Protein AF-A0A936MKY4-F1 (afdb_monomer)

Radius of gyration: 13.97 Å; Cα contacts (8 Å, |Δi|>4): 145; chains: 1; bounding box: 45×35×31 Å

Nearest PDB structures (foldseek):
  7lvv-assembly1_C  TM=5.452E-01  e=1.637E-01  Deinococcus wulumuqiensis
  7lvv-assembly1_A  TM=4.893E-01  e=1.530E-01  Deinococcus wulumuqiensis
  7lo5-assembly1_A  TM=4.583E-01  e=1.170E-01  Deinococcus wulumuqiensis
  7lvv-assembly1_B  TM=3.949E-01  e=5.972E-02  Deinococcus wulumuqiensis
  7lo5-assembly1_C  TM=3.666E-01  e=1.022E-01  Deinococcus wulumuqiensis

Sequence (91 aa):
MTENTNMPSRLGLRWTTIASKLGLRLIAPASISLPSGIQIEADALLLDFGGQRGMLLVTNDELVWPHRTAIAEVGYGFSVLDDPELGDHPT

Structure (mmCIF, N/CA/C/O backbone):
data_AF-A0A936MKY4-F1
#
_entry.id   AF-A0A936MKY4-F1
#
loop_
_atom_site.group_PDB
_atom_site.id
_atom_site.type_symbol
_atom_site.label_atom_id
_atom_site.label_alt_id
_atom_site.label_comp_id
_atom_site.label_asym_id
_atom_site.label_entity_id
_atom_site.label_seq_id
_atom_site.pdbx_PDB_ins_code
_atom_site.Cartn_x
_atom_site.Cartn_y
_atom_site.Cartn_z
_atom_site.occupancy
_atom_site.B_iso_or_equiv
_atom_site.auth_seq_id
_atom_site.auth_comp_id
_atom_site.auth_asym_id
_atom_site.auth_atom_id
_atom_site.pdbx_PDB_model_num
ATOM 1 N N . MET A 1 1 ? -9.427 27.193 -9.436 1.00 35.22 1 MET A N 1
ATOM 2 C CA . MET A 1 1 ? -9.644 25.741 -9.294 1.00 35.22 1 MET A CA 1
ATOM 3 C C . MET A 1 1 ? -8.278 25.144 -9.031 1.00 35.22 1 MET A C 1
ATOM 5 O O . MET A 1 1 ? -7.463 25.121 -9.938 1.00 35.22 1 MET A O 1
ATOM 9 N N . THR A 1 2 ? -7.957 24.862 -7.772 1.00 39.56 2 THR A N 1
ATOM 10 C CA . THR A 1 2 ? -6.652 24.326 -7.371 1.00 39.56 2 THR A CA 1
ATOM 11 C C . THR A 1 2 ? -6.616 22.844 -7.706 1.00 39.56 2 THR A C 1
ATOM 13 O O . THR A 1 2 ? -7.208 22.019 -7.015 1.00 39.56 2 THR A O 1
ATOM 16 N N . GLU A 1 3 ? -5.965 22.525 -8.817 1.00 42.81 3 GLU A N 1
ATOM 17 C CA . GLU A 1 3 ? -5.531 21.174 -9.141 1.00 42.81 3 GLU A CA 1
ATOM 18 C C . GLU A 1 3 ? -4.436 20.812 -8.126 1.00 42.81 3 GLU A C 1
ATOM 20 O O . GLU A 1 3 ? -3.267 21.140 -8.304 1.00 42.81 3 GLU A O 1
ATOM 25 N N . ASN A 1 4 ? -4.817 20.224 -6.991 1.00 45.38 4 ASN A N 1
ATOM 26 C CA . ASN A 1 4 ? -3.856 19.573 -6.105 1.00 45.38 4 ASN A CA 1
ATOM 27 C C . ASN A 1 4 ? -3.449 18.276 -6.801 1.00 45.38 4 ASN A C 1
ATOM 29 O O . ASN A 1 4 ? -4.017 17.215 -6.544 1.00 45.38 4 ASN A O 1
ATOM 33 N N . THR A 1 5 ? -2.534 18.377 -7.762 1.00 53.12 5 THR A N 1
ATOM 34 C CA . THR A 1 5 ? -1.957 17.222 -8.437 1.00 53.12 5 THR A CA 1
ATOM 35 C C . THR A 1 5 ? -1.224 16.421 -7.367 1.00 53.12 5 THR A C 1
ATOM 37 O O . THR A 1 5 ? -0.153 16.816 -6.908 1.00 53.12 5 THR A O 1
ATOM 40 N N . ASN A 1 6 ? -1.847 15.337 -6.900 1.00 69.06 6 ASN A N 1
ATOM 41 C CA . ASN A 1 6 ? -1.258 14.414 -5.941 1.00 69.06 6 ASN A CA 1
ATOM 42 C C . ASN A 1 6 ? -0.109 13.708 -6.680 1.00 69.06 6 ASN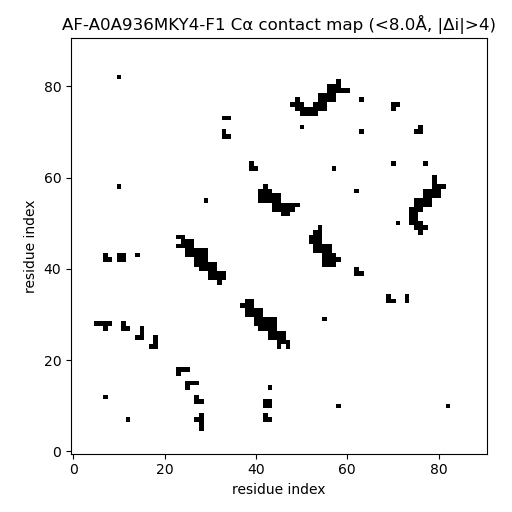 A C 1
ATOM 44 O O . ASN A 1 6 ? -0.321 12.716 -7.377 1.00 69.06 6 ASN A O 1
ATOM 48 N N . MET A 1 7 ? 1.079 14.321 -6.688 1.00 77.19 7 MET A N 1
ATOM 49 C CA . MET A 1 7 ? 2.243 13.758 -7.363 1.00 77.19 7 MET A CA 1
ATOM 50 C C . MET A 1 7 ? 2.678 12.498 -6.610 1.00 77.19 7 MET A C 1
ATOM 52 O O . MET A 1 7 ? 2.745 12.525 -5.380 1.00 77.19 7 MET A O 1
ATOM 56 N N . PRO A 1 8 ? 2.997 11.400 -7.317 1.00 81.06 8 PRO A N 1
ATOM 57 C CA . PRO A 1 8 ? 3.519 10.211 -6.667 1.00 81.06 8 PRO A CA 1
ATOM 58 C C . PRO A 1 8 ? 4.837 10.532 -5.960 1.00 81.06 8 PRO A C 1
ATOM 60 O O . PRO A 1 8 ? 5.654 11.308 -6.466 1.00 81.06 8 PRO A O 1
ATOM 63 N N . SER A 1 9 ? 5.074 9.899 -4.815 1.00 89.12 9 SER A N 1
ATOM 64 C CA . SER A 1 9 ? 6.364 9.983 -4.133 1.00 89.12 9 SER A CA 1
ATOM 65 C C . SER A 1 9 ? 7.491 9.367 -4.971 1.00 89.12 9 SER A C 1
ATOM 67 O O . SER A 1 9 ? 7.256 8.709 -5.990 1.00 89.12 9 SER A O 1
ATOM 69 N N . ARG A 1 10 ? 8.745 9.512 -4.518 1.00 90.12 10 ARG A N 1
ATOM 70 C CA . ARG A 1 10 ? 9.901 8.828 -5.132 1.00 90.12 10 ARG A CA 1
ATOM 71 C C . ARG A 1 10 ? 9.667 7.319 -5.255 1.00 90.12 10 ARG A C 1
ATOM 73 O O . ARG A 1 10 ? 9.943 6.748 -6.311 1.00 90.12 10 ARG A O 1
ATOM 80 N N . LEU A 1 11 ? 9.122 6.693 -4.208 1.00 90.62 11 LEU A N 1
ATOM 81 C CA . LEU A 1 11 ? 8.790 5.270 -4.206 1.00 90.62 11 LEU A CA 1
ATOM 82 C C . LEU A 1 11 ? 7.709 4.959 -5.254 1.00 90.62 11 LEU A C 1
ATOM 84 O O . LEU A 1 11 ? 7.893 4.050 -6.066 1.00 90.62 11 LEU A O 1
ATOM 88 N N . GLY A 1 12 ? 6.641 5.762 -5.308 1.00 92.81 12 GLY A N 1
ATOM 89 C CA . GLY A 1 12 ? 5.570 5.621 -6.299 1.00 92.81 12 GLY A CA 1
ATOM 90 C C . GLY A 1 12 ? 6.055 5.757 -7.748 1.00 92.81 12 GLY A C 1
ATOM 91 O O . GLY A 1 12 ? 5.711 4.938 -8.604 1.00 92.81 12 GLY A O 1
ATOM 92 N N . LEU A 1 13 ? 6.920 6.734 -8.035 1.00 93.25 13 LEU A N 1
ATOM 93 C CA . LEU A 1 13 ? 7.516 6.937 -9.364 1.00 93.25 13 LEU A CA 1
ATOM 94 C C . LEU A 1 13 ? 8.401 5.755 -9.795 1.00 93.25 13 LEU A C 1
ATOM 96 O O . LEU A 1 13 ? 8.324 5.293 -10.941 1.00 93.25 13 LEU A O 1
ATOM 100 N N . ARG A 1 14 ? 9.222 5.221 -8.882 1.00 92.38 14 ARG A N 1
ATOM 101 C CA . ARG A 1 14 ? 10.063 4.045 -9.162 1.00 92.38 14 ARG A CA 1
ATOM 102 C C . ARG A 1 14 ? 9.216 2.813 -9.440 1.00 92.38 14 ARG A C 1
ATOM 104 O O . ARG A 1 14 ? 9.436 2.139 -10.447 1.00 92.38 14 ARG A O 1
ATOM 111 N N . TRP A 1 15 ? 8.213 2.555 -8.607 1.00 93.94 15 TRP A N 1
ATOM 112 C CA . TRP A 1 15 ? 7.314 1.426 -8.814 1.00 93.94 15 TRP A CA 1
ATOM 113 C C . TRP A 1 15 ? 6.460 1.570 -10.071 1.00 93.94 15 TRP A C 1
ATOM 115 O O . TRP A 1 15 ? 6.223 0.567 -10.733 1.00 93.94 15 TRP A O 1
ATOM 125 N N . THR A 1 16 ? 6.106 2.788 -10.487 1.00 94.75 16 THR A N 1
ATOM 126 C CA . THR A 1 16 ? 5.466 3.037 -11.792 1.00 94.75 16 THR A CA 1
ATOM 127 C C . THR A 1 16 ? 6.369 2.594 -12.946 1.00 94.75 16 THR A C 1
ATOM 129 O O . THR A 1 16 ? 5.932 1.889 -13.858 1.00 94.75 16 THR A O 1
ATOM 132 N N . THR A 1 17 ? 7.660 2.933 -12.879 1.00 94.44 17 THR A N 1
ATOM 133 C CA . THR A 1 17 ? 8.653 2.511 -13.881 1.00 94.44 17 THR A CA 1
ATOM 134 C C . THR A 1 17 ? 8.829 0.990 -13.900 1.00 94.44 17 THR A C 1
ATOM 136 O O . THR A 1 17 ? 8.876 0.383 -14.970 1.00 94.44 17 THR A O 1
ATOM 139 N N . ILE A 1 18 ? 8.919 0.357 -12.727 1.00 93.94 18 ILE A N 1
ATOM 140 C CA . ILE A 1 18 ? 9.058 -1.101 -12.590 1.00 93.94 18 ILE A CA 1
ATOM 141 C C . ILE A 1 18 ? 7.804 -1.812 -13.110 1.00 93.94 18 ILE A C 1
ATOM 143 O O . ILE A 1 18 ? 7.915 -2.730 -13.921 1.00 93.94 18 ILE A O 1
ATOM 147 N N . ALA A 1 19 ? 6.618 -1.357 -12.704 1.00 95.12 19 ALA A N 1
ATOM 148 C CA . ALA A 1 19 ? 5.341 -1.925 -13.112 1.00 95.12 19 ALA A CA 1
ATOM 149 C C . ALA A 1 19 ? 5.168 -1.880 -14.632 1.00 95.12 19 ALA A C 1
ATOM 151 O O . ALA A 1 19 ? 4.833 -2.898 -15.232 1.00 95.12 19 ALA A O 1
ATOM 152 N N . SER A 1 20 ? 5.504 -0.754 -15.271 1.00 95.62 20 SER A N 1
ATOM 153 C CA . SER A 1 20 ? 5.463 -0.639 -16.732 1.00 95.62 20 SER A CA 1
ATOM 154 C C . SER A 1 20 ? 6.408 -1.616 -17.436 1.00 95.62 20 SER A C 1
ATOM 156 O O . SER A 1 20 ? 6.055 -2.129 -18.494 1.00 95.62 20 SER A O 1
ATOM 158 N N . LYS A 1 21 ? 7.599 -1.879 -16.881 1.00 96.94 21 LYS A N 1
ATOM 159 C CA . LYS A 1 21 ? 8.572 -2.816 -17.471 1.00 96.94 21 LYS A CA 1
ATOM 160 C C . LYS A 1 21 ? 8.162 -4.276 -17.304 1.00 96.94 21 LYS A C 1
ATOM 162 O O . LYS A 1 21 ? 8.473 -5.094 -18.162 1.00 96.94 21 LYS A O 1
ATOM 167 N N . LEU A 1 22 ? 7.503 -4.596 -16.195 1.00 96.56 22 LEU A N 1
ATOM 168 C CA . LEU A 1 22 ? 7.132 -5.961 -15.823 1.00 96.56 22 LEU A CA 1
ATOM 169 C C . LEU A 1 22 ? 5.672 -6.311 -16.160 1.00 96.56 22 LEU A C 1
ATOM 171 O O . LEU A 1 22 ? 5.254 -7.440 -15.928 1.00 96.56 22 LEU A O 1
ATOM 175 N N . GLY A 1 23 ? 4.897 -5.365 -16.700 1.00 96.75 23 GLY A N 1
ATOM 176 C CA . GLY A 1 23 ? 3.478 -5.559 -17.010 1.00 96.75 23 GLY A CA 1
ATOM 177 C C . GLY A 1 23 ? 2.585 -5.672 -15.769 1.00 96.75 23 GLY A C 1
ATOM 178 O O . GLY A 1 23 ? 1.549 -6.329 -15.824 1.00 96.75 23 GLY A O 1
ATOM 179 N N . LEU A 1 24 ? 2.983 -5.063 -14.647 1.00 96.25 24 LEU A N 1
ATOM 180 C CA . LEU A 1 24 ? 2.213 -5.090 -13.401 1.00 96.25 24 LEU A CA 1
ATOM 181 C C . LEU A 1 24 ? 1.146 -3.996 -13.396 1.00 96.25 24 LEU A C 1
ATOM 183 O O . LEU A 1 24 ? 1.365 -2.891 -13.898 1.00 96.25 24 LEU A O 1
ATOM 187 N N . ARG A 1 25 ? 0.006 -4.275 -12.761 1.00 97.44 25 ARG A N 1
ATOM 188 C CA . ARG A 1 25 ? -1.044 -3.278 -12.548 1.00 97.44 25 ARG A CA 1
ATOM 189 C C . ARG A 1 25 ? -0.770 -2.505 -11.260 1.00 97.44 25 ARG A C 1
ATOM 191 O O . ARG A 1 25 ? -0.689 -3.091 -10.178 1.00 97.44 25 ARG A O 1
ATOM 198 N N . LEU A 1 26 ? -0.641 -1.188 -11.384 1.00 96.19 26 LEU A N 1
ATOM 199 C CA . LEU A 1 26 ? -0.272 -0.298 -10.288 1.00 96.19 26 LEU A CA 1
ATOM 200 C C . LEU A 1 26 ? -1.058 1.017 -10.337 1.00 96.19 26 LEU A C 1
ATOM 202 O O . LEU A 1 26 ? -1.363 1.524 -11.414 1.00 96.19 26 LEU A O 1
ATOM 206 N N . ILE A 1 27 ? -1.343 1.571 -9.158 1.00 97.00 27 ILE A N 1
ATOM 207 C CA . ILE A 1 27 ? -1.879 2.923 -8.956 1.00 97.00 27 ILE A CA 1
ATOM 208 C C . ILE A 1 27 ? -0.877 3.707 -8.099 1.00 97.00 27 ILE A C 1
ATOM 210 O O . ILE A 1 27 ? -0.475 3.213 -7.048 1.00 97.00 27 ILE A O 1
ATOM 214 N N . ALA A 1 28 ? -0.468 4.905 -8.528 1.00 94.62 28 ALA A N 1
ATOM 215 C CA . ALA A 1 28 ? 0.404 5.787 -7.747 1.00 94.62 28 ALA A CA 1
ATOM 216 C C . ALA A 1 28 ? 0.110 7.280 -8.037 1.00 94.62 28 ALA A C 1
ATOM 218 O O . ALA A 1 28 ? 0.054 7.649 -9.213 1.00 94.62 28 ALA A O 1
ATOM 219 N N . PRO A 1 29 ? -0.040 8.137 -7.003 1.00 94.81 29 PRO A N 1
ATOM 220 C CA . PRO A 1 29 ? -0.227 7.748 -5.601 1.00 94.81 29 PRO A CA 1
ATOM 221 C C . PRO A 1 29 ? -1.552 6.992 -5.417 1.00 94.81 29 PRO A C 1
ATOM 223 O O . PRO A 1 29 ? -2.443 7.067 -6.267 1.00 94.81 29 PRO A O 1
ATOM 226 N N . ALA A 1 30 ? -1.678 6.244 -4.324 1.00 95.00 30 ALA A N 1
ATOM 227 C CA . ALA A 1 30 ? -2.886 5.489 -4.017 1.00 95.00 30 ALA A CA 1
ATOM 228 C C . ALA A 1 30 ? -3.474 5.934 -2.681 1.00 95.00 30 ALA A C 1
ATOM 230 O O . ALA A 1 30 ? -2.750 6.177 -1.725 1.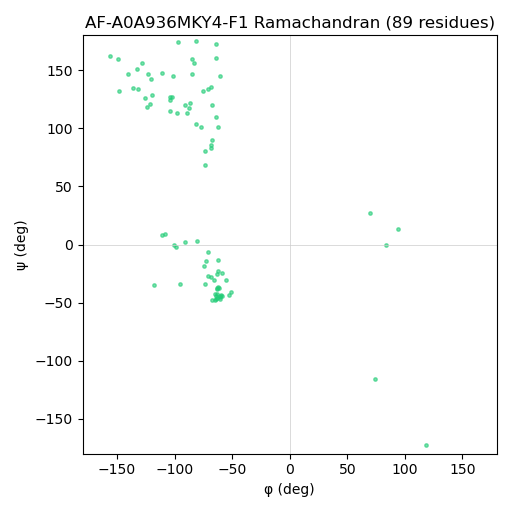00 95.00 30 ALA A O 1
ATOM 231 N N . SER A 1 31 ? -4.799 5.987 -2.607 1.00 95.00 31 SER A N 1
ATOM 232 C CA . SER A 1 31 ? -5.507 6.312 -1.376 1.00 95.00 31 SER A CA 1
ATOM 233 C C . SER A 1 31 ? -6.612 5.297 -1.140 1.00 95.00 31 SER A C 1
ATOM 235 O O . SER A 1 31 ? -7.353 4.951 -2.067 1.00 95.00 31 SER A O 1
ATOM 237 N N . ILE A 1 32 ? -6.713 4.796 0.090 1.00 95.12 32 ILE A N 1
ATOM 238 C CA . ILE A 1 32 ? -7.785 3.887 0.496 1.00 95.12 32 ILE A CA 1
ATOM 239 C C . ILE A 1 32 ? -8.540 4.448 1.696 1.00 95.12 32 ILE A C 1
ATOM 241 O O . ILE A 1 32 ? -7.962 5.077 2.580 1.00 95.12 32 ILE A O 1
ATOM 245 N N . SER A 1 33 ? -9.839 4.173 1.752 1.00 95.94 33 SER A N 1
ATOM 246 C CA . SER A 1 33 ? -10.680 4.502 2.902 1.00 95.94 33 SER A CA 1
ATOM 247 C C . SER A 1 33 ? -10.961 3.247 3.718 1.00 95.94 33 SER A C 1
ATOM 249 O O . SER A 1 33 ? -11.430 2.238 3.184 1.00 95.94 33 SER A O 1
ATOM 251 N N . LEU A 1 34 ? -10.685 3.316 5.016 1.00 95.25 34 LEU A N 1
ATOM 252 C CA . LEU A 1 34 ? -11.038 2.284 5.984 1.00 95.25 34 LEU A CA 1
ATOM 253 C C . LEU A 1 34 ? -12.483 2.482 6.480 1.00 95.25 34 LEU A C 1
ATOM 255 O O . LEU A 1 34 ? -13.007 3.596 6.409 1.00 95.25 34 LEU A O 1
ATOM 259 N N . PRO A 1 35 ? -13.138 1.447 7.045 1.00 93.06 35 PRO A N 1
ATOM 260 C CA . PRO A 1 35 ? -14.523 1.547 7.516 1.00 93.06 35 PRO A CA 1
ATOM 261 C C . PRO A 1 35 ? -14.712 2.563 8.651 1.00 93.06 35 PRO A C 1
ATOM 263 O O . PRO A 1 35 ? -15.807 3.079 8.844 1.00 93.06 35 PRO A O 1
ATOM 266 N N . SER A 1 36 ? -13.640 2.879 9.382 1.00 93.19 36 SER A N 1
ATOM 267 C CA . SER A 1 36 ? -13.608 3.924 10.410 1.00 93.19 36 SER A CA 1
ATOM 268 C C . SER A 1 36 ? -13.662 5.352 9.852 1.00 93.19 36 SER A C 1
ATOM 2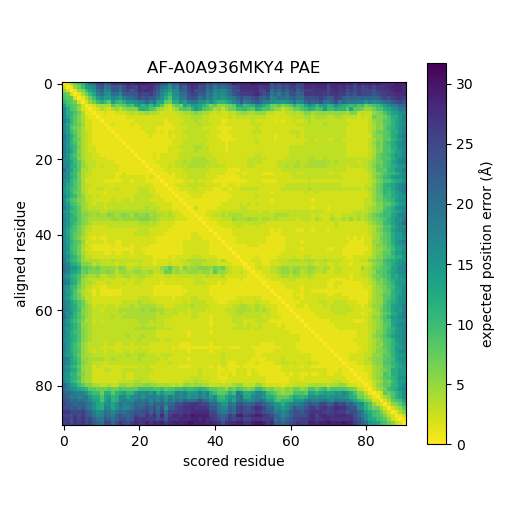70 O O . SER A 1 36 ? -13.718 6.299 10.631 1.00 93.19 36 SER A O 1
ATOM 272 N N . GLY A 1 37 ? -13.603 5.527 8.527 1.00 94.38 37 GLY A N 1
ATOM 273 C CA . GLY A 1 37 ? -13.467 6.828 7.870 1.00 94.38 37 GLY A CA 1
ATOM 274 C C . GLY A 1 37 ? -12.023 7.331 7.781 1.00 94.38 37 GLY A C 1
ATOM 275 O O . GLY A 1 37 ? -11.790 8.400 7.225 1.00 94.38 37 GLY A O 1
ATOM 276 N N . ILE A 1 38 ? -11.051 6.569 8.295 1.00 94.75 38 ILE A N 1
ATOM 277 C CA . ILE A 1 38 ? -9.624 6.891 8.171 1.00 94.75 38 ILE A CA 1
ATOM 278 C C . ILE A 1 38 ? -9.181 6.671 6.725 1.00 94.75 38 ILE A C 1
ATOM 280 O O . ILE A 1 38 ? -9.481 5.637 6.125 1.00 94.75 38 ILE A O 1
ATOM 284 N N . GLN A 1 39 ? -8.445 7.637 6.185 1.00 95.62 39 GLN A N 1
ATOM 285 C CA . GLN A 1 39 ? -7.859 7.574 4.854 1.00 95.62 39 GLN A CA 1
ATOM 286 C C . GLN A 1 39 ? -6.369 7.246 4.971 1.00 95.62 39 GLN A C 1
ATOM 288 O O . GLN A 1 39 ? -5.647 7.909 5.714 1.00 95.62 39 GLN A O 1
ATOM 293 N N . ILE A 1 40 ? -5.927 6.206 4.266 1.00 95.19 40 ILE A N 1
ATOM 294 C CA . ILE A 1 40 ? -4.516 5.822 4.185 1.00 95.19 40 ILE A CA 1
ATOM 295 C C . ILE A 1 40 ? -3.991 6.264 2.827 1.00 95.19 40 ILE A C 1
ATOM 297 O O . ILE A 1 40 ? -4.426 5.748 1.796 1.00 95.19 40 ILE A O 1
ATOM 301 N N . GLU A 1 41 ? -3.051 7.204 2.848 1.00 95.44 41 GLU A N 1
ATOM 302 C CA . GLU A 1 41 ? -2.286 7.616 1.675 1.00 95.44 41 GLU A CA 1
ATOM 303 C C . GLU A 1 41 ? -1.066 6.704 1.539 1.00 95.44 41 GLU A C 1
ATOM 305 O O . GLU A 1 41 ? -0.212 6.648 2.424 1.00 95.44 41 GLU A O 1
ATOM 310 N N . ALA A 1 42 ? -1.008 5.968 0.437 1.00 95.19 42 ALA A N 1
ATOM 311 C CA . ALA A 1 42 ? 0.081 5.075 0.096 1.00 95.19 42 ALA A CA 1
ATOM 312 C C . ALA A 1 42 ? 0.861 5.610 -1.105 1.00 95.19 42 ALA A C 1
ATOM 314 O O . ALA A 1 42 ? 0.312 6.206 -2.037 1.00 95.19 42 ALA A O 1
ATOM 315 N N . ASP A 1 43 ? 2.159 5.328 -1.111 1.00 95.00 43 ASP A N 1
ATOM 316 C CA . ASP A 1 43 ? 3.057 5.714 -2.194 1.00 95.00 43 ASP A CA 1
ATOM 317 C C . ASP A 1 43 ? 2.662 5.036 -3.513 1.00 95.00 43 ASP A C 1
ATOM 319 O O . ASP A 1 43 ? 2.726 5.646 -4.584 1.00 95.00 43 ASP A O 1
ATOM 323 N N . ALA A 1 44 ? 2.220 3.778 -3.427 1.00 95.81 44 ALA A N 1
ATOM 324 C CA . ALA A 1 44 ? 1.630 3.034 -4.531 1.00 95.81 44 ALA A CA 1
ATOM 325 C C . ALA A 1 44 ? 0.719 1.899 -4.038 1.00 95.81 44 ALA A C 1
ATOM 327 O O . ALA A 1 44 ? 0.822 1.434 -2.905 1.00 95.81 44 ALA A O 1
ATOM 328 N N . LEU A 1 45 ? -0.138 1.403 -4.928 1.00 97.69 45 LEU A N 1
ATOM 329 C CA . LEU A 1 45 ? -0.933 0.192 -4.753 1.00 97.69 45 LEU A CA 1
ATOM 330 C C . LEU A 1 45 ? -0.649 -0.771 -5.907 1.00 97.69 45 LEU A C 1
ATOM 332 O O . LEU A 1 45 ? -0.936 -0.464 -7.064 1.00 97.69 45 LEU A O 1
ATOM 336 N N . LEU A 1 46 ? -0.122 -1.949 -5.581 1.00 97.44 46 LEU A N 1
ATOM 337 C CA . LEU A 1 46 ? 0.039 -3.069 -6.506 1.00 97.44 46 LEU A CA 1
ATOM 338 C C . LEU A 1 46 ? -1.224 -3.934 -6.482 1.00 97.44 46 LEU A C 1
ATOM 340 O O . LEU A 1 46 ? -1.506 -4.578 -5.475 1.00 97.44 46 LEU A O 1
ATOM 344 N N . LEU A 1 47 ? -1.983 -3.972 -7.578 1.00 97.00 47 LEU A N 1
ATOM 345 C CA . LEU A 1 47 ? -3.319 -4.592 -7.599 1.00 97.00 47 LEU A CA 1
ATOM 346 C C . LEU A 1 47 ? -3.302 -6.130 -7.579 1.00 97.00 47 LEU A C 1
ATOM 348 O O . LEU A 1 47 ? -4.316 -6.742 -7.262 1.00 97.00 47 LEU A O 1
ATOM 352 N N . ASP A 1 48 ? -2.168 -6.743 -7.919 1.00 94.75 48 ASP A N 1
ATOM 353 C CA . ASP A 1 48 ? -2.019 -8.198 -8.089 1.00 94.75 48 ASP A CA 1
ATOM 354 C C . ASP A 1 48 ? -1.204 -8.875 -6.971 1.00 94.75 48 ASP A C 1
ATOM 356 O O . ASP A 1 48 ? -0.841 -10.044 -7.082 1.00 94.75 48 ASP A O 1
ATOM 360 N N . PHE A 1 49 ? -0.886 -8.148 -5.897 1.00 95.69 49 PHE A N 1
ATOM 361 C CA . PHE A 1 49 ? -0.002 -8.613 -4.825 1.00 95.69 49 PHE A CA 1
ATOM 362 C C . PHE A 1 49 ? -0.649 -8.443 -3.452 1.00 95.69 49 PHE A C 1
ATOM 364 O O . PHE A 1 49 ? -1.480 -7.567 -3.258 1.00 95.69 49 PHE A O 1
ATOM 371 N N . GLY A 1 50 ? -0.218 -9.229 -2.463 1.00 94.06 50 GLY A N 1
ATOM 372 C CA . GLY A 1 50 ? -0.669 -9.084 -1.077 1.00 94.06 50 GLY A CA 1
ATOM 373 C C . GLY A 1 50 ? -2.094 -9.585 -0.854 1.00 94.06 50 GLY A C 1
ATOM 374 O O . GLY A 1 50 ? -2.342 -10.784 -0.947 1.00 94.06 50 GLY A O 1
ATOM 375 N N . GLY A 1 51 ? -3.002 -8.678 -0.485 1.00 92.81 51 GLY A N 1
ATOM 376 C CA . GLY A 1 51 ? -4.402 -9.007 -0.217 1.00 92.81 51 GLY A CA 1
ATOM 377 C C . GLY A 1 51 ? -5.239 -9.115 -1.494 1.00 92.81 51 GLY A C 1
ATOM 378 O O . GLY A 1 51 ? -4.779 -8.795 -2.587 1.00 92.81 51 GLY A O 1
ATOM 379 N N . GLN A 1 52 ? -6.507 -9.511 -1.358 1.00 96.38 52 GLN A N 1
ATOM 380 C CA . GLN A 1 52 ? -7.443 -9.642 -2.485 1.00 96.38 52 GLN A CA 1
ATOM 381 C C . GLN A 1 52 ? -7.584 -8.356 -3.323 1.00 96.38 52 GLN A C 1
ATOM 383 O O . GLN A 1 52 ? -7.865 -8.425 -4.517 1.00 96.38 52 GLN A O 1
ATOM 388 N N . ARG A 1 53 ? -7.429 -7.185 -2.701 1.00 96.81 53 ARG A N 1
ATOM 389 C CA . ARG A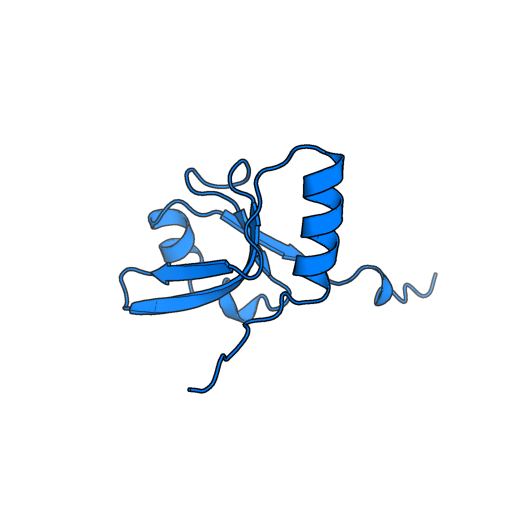 1 53 ? -7.542 -5.872 -3.354 1.00 96.81 53 ARG A CA 1
ATOM 390 C C . ARG A 1 53 ? -6.187 -5.247 -3.680 1.00 96.81 53 ARG A C 1
ATOM 392 O O . ARG A 1 53 ? -6.154 -4.157 -4.246 1.00 96.81 53 ARG A O 1
ATOM 399 N N . GLY A 1 54 ? -5.095 -5.925 -3.340 1.00 97.75 54 GLY A N 1
ATOM 400 C CA . GLY A 1 54 ? -3.739 -5.490 -3.630 1.00 97.75 54 GLY A CA 1
ATOM 401 C C . GLY A 1 54 ? -2.878 -5.252 -2.390 1.00 97.75 54 GLY A C 1
ATOM 402 O O . GLY A 1 54 ? -3.254 -5.546 -1.249 1.00 97.75 54 GLY A O 1
ATOM 403 N N . MET A 1 55 ? -1.692 -4.709 -2.642 1.00 97.94 55 MET A N 1
ATOM 404 C CA . MET A 1 55 ? -0.663 -4.411 -1.658 1.00 97.94 55 MET A CA 1
ATOM 405 C C . MET A 1 55 ? -0.335 -2.925 -1.695 1.00 97.94 55 MET A C 1
ATOM 407 O O . MET A 1 55 ? 0.103 -2.406 -2.723 1.00 97.94 55 MET A O 1
ATOM 411 N N . LEU A 1 56 ? -0.524 -2.258 -0.562 1.00 97.44 56 LEU A N 1
ATOM 412 C CA . LEU A 1 56 ? -0.083 -0.887 -0.359 1.00 97.44 56 LEU A CA 1
ATOM 413 C C . LEU A 1 56 ? 1.429 -0.875 -0.155 1.00 97.44 56 LEU A C 1
ATOM 415 O O . LEU A 1 56 ? 1.966 -1.638 0.648 1.00 97.44 56 LEU A O 1
ATOM 419 N N . LEU A 1 57 ? 2.107 0.010 -0.860 1.00 96.00 57 LEU A N 1
ATOM 420 C CA . LEU A 1 57 ? 3.503 0.321 -0.626 1.00 96.00 57 LEU A CA 1
ATOM 421 C C . LEU A 1 57 ? 3.553 1.656 0.097 1.00 96.00 57 LEU A C 1
ATOM 423 O O . LEU A 1 57 ? 2.971 2.634 -0.377 1.00 96.00 57 LEU A O 1
ATOM 427 N N . VAL A 1 58 ? 4.210 1.673 1.250 1.00 94.94 58 VAL A N 1
ATOM 428 C CA . VAL A 1 58 ? 4.364 2.873 2.073 1.00 94.94 58 VAL A CA 1
ATOM 429 C C . VAL A 1 58 ? 5.812 3.025 2.510 1.00 94.94 58 VAL A C 1
ATOM 431 O O . VAL A 1 58 ? 6.518 2.035 2.686 1.00 94.94 58 VAL A O 1
ATOM 434 N N . THR A 1 59 ? 6.231 4.263 2.720 1.00 92.00 59 THR A N 1
ATOM 435 C CA . THR A 1 59 ? 7.539 4.583 3.305 1.00 92.00 59 THR A CA 1
ATOM 436 C C . THR A 1 59 ? 7.424 4.799 4.819 1.00 92.00 59 THR A C 1
ATOM 438 O O . THR A 1 59 ? 8.317 4.435 5.568 1.00 92.00 59 THR A O 1
ATOM 441 N N . ASN A 1 60 ? 6.299 5.352 5.292 1.00 90.69 60 ASN A N 1
ATOM 442 C CA . ASN A 1 60 ? 6.037 5.577 6.716 1.00 90.69 60 ASN A CA 1
ATOM 443 C C . ASN A 1 60 ? 5.171 4.442 7.295 1.00 90.69 60 ASN A C 1
ATOM 445 O O . ASN A 1 60 ? 3.995 4.314 6.939 1.00 90.69 60 ASN A O 1
ATOM 449 N N . ASP A 1 61 ? 5.735 3.631 8.191 1.00 92.81 61 ASP A N 1
ATOM 450 C CA . ASP A 1 61 ? 5.036 2.513 8.833 1.00 92.81 61 ASP A CA 1
ATOM 451 C C . ASP A 1 61 ? 3.937 2.967 9.803 1.00 92.81 61 ASP A C 1
ATOM 453 O O . ASP A 1 61 ? 2.921 2.277 9.943 1.00 92.81 61 ASP A O 1
ATOM 457 N N . GLU A 1 62 ? 4.066 4.155 10.398 1.00 93.69 62 GLU A N 1
ATOM 458 C CA . GLU A 1 62 ? 3.072 4.746 11.300 1.00 93.69 62 GLU A CA 1
ATOM 459 C C . GLU A 1 62 ? 1.700 4.919 10.630 1.00 93.69 62 GLU A C 1
ATOM 461 O O . GLU A 1 62 ? 0.673 4.907 11.309 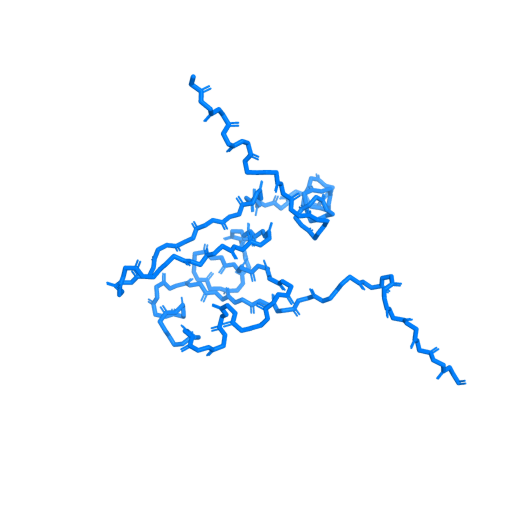1.00 93.69 62 GLU A O 1
ATOM 466 N N . LEU A 1 63 ? 1.655 5.012 9.294 1.00 91.94 63 LEU A N 1
ATOM 467 C CA . LEU A 1 63 ? 0.406 5.095 8.531 1.00 91.94 63 LEU A CA 1
ATOM 468 C C . LEU A 1 63 ? -0.370 3.771 8.518 1.00 91.94 63 LEU A C 1
ATOM 470 O O . LEU A 1 63 ? -1.589 3.770 8.372 1.00 91.94 63 LEU A O 1
ATOM 474 N N . VAL A 1 64 ? 0.309 2.631 8.655 1.00 94.81 64 VAL A N 1
ATOM 475 C CA . VAL A 1 64 ? -0.283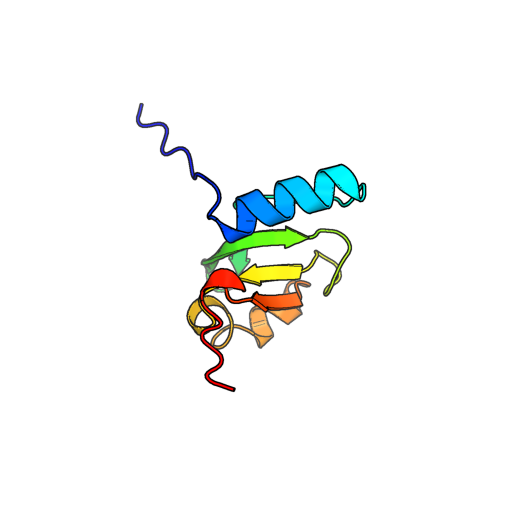 1.305 8.407 1.00 94.81 64 VAL A CA 1
ATOM 476 C C . VAL A 1 64 ? -0.298 0.413 9.644 1.00 94.81 64 VAL A C 1
ATOM 478 O O . VAL A 1 64 ? -1.263 -0.320 9.860 1.00 94.81 64 VAL A O 1
ATOM 481 N N . TRP A 1 65 ? 0.714 0.489 10.509 1.00 95.00 65 TRP A N 1
ATOM 482 C CA . TRP A 1 65 ? 0.848 -0.373 11.690 1.00 95.00 65 TRP A CA 1
ATOM 483 C C . TRP A 1 65 ? -0.307 -0.258 12.697 1.00 95.00 65 TRP A C 1
ATOM 485 O O . TRP A 1 65 ? -0.825 -1.304 13.129 1.00 95.00 65 TRP A O 1
ATOM 495 N N . PRO A 1 66 ? -0.785 0.957 13.038 1.00 97.06 66 PRO A N 1
ATOM 496 C CA . PRO A 1 66 ? -1.943 1.128 13.915 1.00 97.06 66 PRO A CA 1
ATOM 497 C C . PRO A 1 66 ? -3.235 0.553 13.320 1.00 97.06 66 PRO A C 1
ATOM 499 O O . PRO A 1 66 ? -4.135 0.152 14.056 1.00 97.06 66 PRO A O 1
ATOM 502 N N . HIS A 1 67 ? -3.318 0.471 11.990 1.00 96.50 67 HIS A N 1
ATOM 503 C CA . HIS A 1 67 ? -4.523 0.093 11.251 1.00 96.50 67 HIS A CA 1
ATOM 504 C C . HIS A 1 67 ? -4.425 -1.273 10.563 1.00 96.50 67 HIS A C 1
ATOM 506 O O . HIS A 1 67 ? -5.336 -1.651 9.830 1.00 96.50 67 HIS A O 1
ATOM 512 N N . ARG A 1 68 ? -3.361 -2.043 10.819 1.00 96.25 68 ARG A N 1
ATOM 513 C CA . ARG A 1 68 ? -3.032 -3.283 10.093 1.00 96.25 68 ARG A CA 1
ATOM 514 C C . ARG A 1 68 ? -4.186 -4.285 9.999 1.00 96.25 68 ARG A C 1
ATOM 516 O O . ARG A 1 68 ? -4.396 -4.867 8.941 1.00 96.25 68 ARG A O 1
ATOM 523 N N . THR A 1 69 ? -4.956 -4.455 11.078 1.00 97.00 69 THR A N 1
AT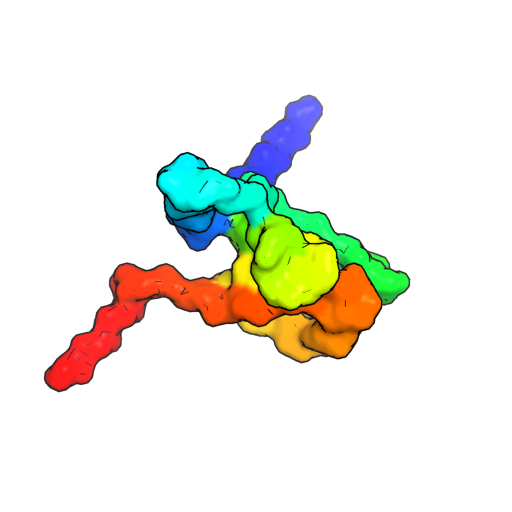OM 524 C CA . THR A 1 69 ? -6.115 -5.360 11.098 1.00 97.00 69 THR A CA 1
ATOM 525 C C . THR A 1 69 ? -7.221 -4.844 10.185 1.00 97.00 69 THR A C 1
ATOM 527 O O . THR A 1 69 ? -7.691 -5.586 9.334 1.00 97.00 69 THR A O 1
ATOM 530 N N . ALA A 1 70 ? -7.572 -3.559 10.288 1.00 97.12 70 ALA A N 1
ATOM 531 C CA . ALA A 1 70 ? -8.600 -2.949 9.448 1.00 97.12 70 ALA A CA 1
ATOM 532 C C . ALA A 1 70 ? -8.205 -2.953 7.962 1.00 97.12 70 ALA A C 1
ATOM 534 O O . ALA A 1 70 ? -9.047 -3.211 7.109 1.00 97.12 70 ALA A O 1
ATOM 535 N N . ILE A 1 71 ? -6.924 -2.712 7.651 1.00 96.94 71 ILE A N 1
ATOM 536 C CA . ILE A 1 71 ? -6.370 -2.789 6.288 1.00 96.94 71 ILE A CA 1
ATOM 537 C C . ILE A 1 71 ? -6.533 -4.209 5.722 1.00 96.94 71 ILE A C 1
ATOM 539 O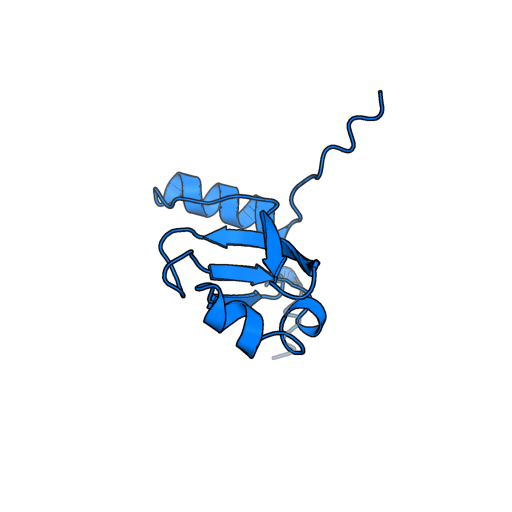 O . ILE A 1 71 ? -7.018 -4.373 4.600 1.00 96.94 71 ILE A O 1
ATOM 543 N N . ALA A 1 72 ? -6.190 -5.232 6.511 1.00 96.69 72 ALA A N 1
ATOM 544 C CA . ALA A 1 72 ? -6.352 -6.629 6.119 1.00 96.69 72 ALA A CA 1
ATOM 545 C C . ALA A 1 72 ? -7.829 -7.022 5.942 1.00 96.69 72 ALA A C 1
ATOM 547 O O . ALA A 1 72 ? -8.175 -7.674 4.958 1.00 96.69 72 ALA A O 1
ATOM 548 N N . GLU A 1 73 ? -8.711 -6.586 6.845 1.00 96.38 73 GLU A N 1
ATOM 549 C CA . GLU A 1 73 ? -10.157 -6.852 6.794 1.00 96.38 73 GLU A CA 1
ATOM 550 C C . GLU A 1 73 ? -10.823 -6.266 5.547 1.00 96.38 73 GLU A C 1
ATOM 552 O O . GLU A 1 73 ? -11.707 -6.898 4.968 1.00 96.38 73 GLU A O 1
ATOM 557 N N . VAL A 1 74 ? -10.384 -5.090 5.082 1.00 95.88 74 VAL A N 1
ATOM 558 C CA . VAL A 1 74 ? -10.876 -4.533 3.813 1.00 95.88 74 VAL A CA 1
ATOM 559 C C . VAL A 1 74 ? -10.206 -5.138 2.581 1.00 95.88 74 VAL A C 1
ATOM 561 O O . VAL A 1 74 ? -10.530 -4.715 1.472 1.00 95.88 74 VAL A O 1
ATOM 564 N N . GLY A 1 75 ? -9.312 -6.116 2.754 1.00 97.19 75 GLY A N 1
ATOM 565 C CA . GLY A 1 75 ? -8.731 -6.927 1.689 1.00 97.19 75 GLY A CA 1
ATOM 566 C C . GLY A 1 75 ? -7.394 -6.436 1.138 1.00 97.19 75 GLY A C 1
ATOM 567 O O . GLY A 1 75 ? -6.992 -6.920 0.081 1.00 97.19 75 GLY A O 1
ATOM 568 N N . TYR A 1 76 ? -6.704 -5.504 1.800 1.00 98.06 76 TYR A N 1
ATOM 569 C CA . TYR A 1 76 ? -5.371 -5.054 1.385 1.00 98.06 76 TYR A CA 1
ATOM 570 C C . TYR A 1 76 ? -4.269 -5.700 2.231 1.00 98.06 76 TYR A C 1
ATOM 572 O O . TYR A 1 76 ? -4.421 -5.917 3.430 1.00 98.06 76 TYR A O 1
ATOM 580 N N . GLY A 1 77 ? -3.129 -5.978 1.605 1.00 97.25 77 GLY A N 1
ATOM 581 C CA . GLY A 1 77 ? -1.856 -6.154 2.303 1.00 97.25 77 GLY A CA 1
ATOM 582 C C . GLY A 1 77 ? -1.056 -4.855 2.268 1.00 97.25 77 GLY A C 1
ATOM 583 O O . GLY A 1 77 ? -1.436 -3.908 1.578 1.00 97.25 77 GLY A O 1
ATOM 584 N N . PHE A 1 78 ? 0.080 -4.809 2.956 1.00 96.94 78 PHE A N 1
ATOM 585 C CA . PHE A 1 78 ? 1.016 -3.704 2.788 1.00 96.94 78 PHE A CA 1
ATOM 586 C C . PHE A 1 78 ? 2.463 -4.130 3.015 1.00 96.94 78 PHE A C 1
ATOM 588 O O . PHE A 1 78 ? 2.743 -5.160 3.629 1.00 96.94 78 PHE A O 1
ATOM 595 N N . SER A 1 79 ? 3.386 -3.341 2.484 1.00 95.88 79 SER A N 1
ATOM 596 C CA . SER A 1 79 ? 4.817 -3.454 2.738 1.00 95.88 79 SER A CA 1
ATOM 597 C C . SER A 1 79 ? 5.393 -2.069 2.966 1.00 95.88 79 SER A C 1
ATOM 599 O O . SER A 1 79 ? 5.084 -1.131 2.229 1.00 95.88 79 SER A O 1
ATOM 601 N N . VAL A 1 80 ? 6.214 -1.969 4.006 1.00 94.19 80 VAL A N 1
ATOM 602 C CA . VAL A 1 80 ? 6.977 -0.765 4.318 1.00 94.19 80 VAL A CA 1
ATOM 603 C C . VAL A 1 80 ? 8.318 -0.897 3.609 1.00 94.19 80 VAL A C 1
ATOM 605 O O . VAL A 1 80 ? 9.023 -1.885 3.819 1.00 94.19 80 VAL A O 1
ATOM 608 N N . LEU A 1 81 ? 8.629 0.041 2.720 1.00 90.00 81 LEU A N 1
ATOM 609 C CA . LEU A 1 81 ? 9.855 0.040 1.930 1.00 90.00 81 LEU A CA 1
ATOM 610 C C . LEU A 1 81 ? 10.577 1.370 2.122 1.00 90.00 81 LEU A C 1
ATOM 612 O O . LEU A 1 81 ? 10.003 2.420 1.846 1.00 90.00 81 LEU A O 1
ATOM 616 N N . ASP A 1 82 ? 11.847 1.310 2.505 1.00 77.88 82 ASP A N 1
ATOM 617 C CA . ASP A 1 82 ? 12.741 2.464 2.445 1.00 77.88 82 ASP A CA 1
ATOM 618 C C . ASP A 1 82 ? 13.333 2.628 1.038 1.00 77.88 82 ASP A C 1
ATOM 620 O O . ASP A 1 82 ? 13.432 1.670 0.261 1.00 77.88 82 ASP A O 1
ATOM 624 N N . ASP A 1 83 ? 13.752 3.851 0.690 1.00 62.22 83 ASP A N 1
ATOM 625 C CA . ASP A 1 83 ? 14.545 4.059 -0.524 1.00 62.22 83 ASP A CA 1
ATOM 626 C C . ASP A 1 83 ? 15.922 3.394 -0.330 1.00 62.22 83 ASP A C 1
ATOM 628 O O . ASP A 1 83 ? 16.660 3.788 0.577 1.00 62.22 83 ASP A O 1
ATOM 632 N N . PRO A 1 84 ? 16.316 2.421 -1.173 1.00 55.91 84 PRO A N 1
ATOM 633 C CA . PRO A 1 84 ? 17.597 1.732 -1.026 1.00 55.91 84 PRO A CA 1
ATOM 634 C C . PRO A 1 84 ? 18.823 2.655 -1.160 1.00 55.91 84 PRO A C 1
ATO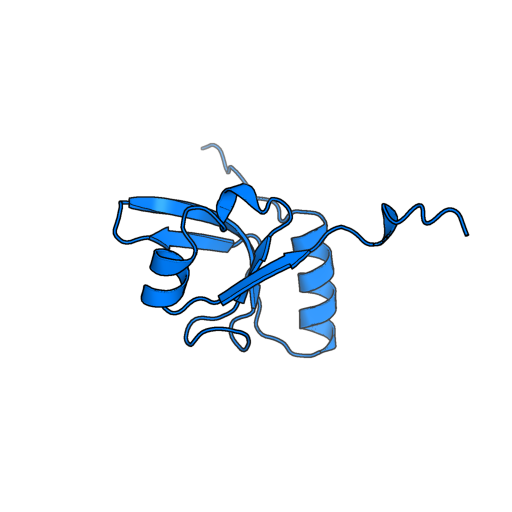M 636 O O . PRO A 1 84 ? 19.919 2.246 -0.795 1.00 55.91 84 PRO A O 1
ATOM 639 N N . GLU A 1 85 ? 18.675 3.894 -1.648 1.00 59.88 85 GLU A N 1
ATOM 640 C CA . GLU A 1 85 ? 19.767 4.885 -1.686 1.00 59.88 85 GLU A CA 1
ATOM 641 C C . GLU A 1 85 ? 20.141 5.466 -0.312 1.00 59.88 85 GLU A C 1
ATOM 643 O O . GLU A 1 85 ? 21.195 6.081 -0.188 1.00 59.88 85 GLU A O 1
ATOM 648 N N . LEU A 1 86 ? 19.305 5.279 0.715 1.00 52.66 86 LEU A N 1
ATOM 649 C CA . LEU A 1 86 ? 19.601 5.666 2.101 1.00 52.66 86 LEU A CA 1
ATOM 650 C C . LEU A 1 86 ? 20.275 4.549 2.910 1.00 52.66 86 LEU A C 1
ATOM 652 O O . LEU A 1 86 ? 20.564 4.733 4.092 1.00 52.66 86 LEU A O 1
ATOM 656 N N . GLY A 1 87 ? 20.558 3.407 2.278 1.00 48.00 87 GLY A N 1
ATOM 657 C CA . GLY A 1 87 ? 21.349 2.330 2.859 1.00 48.00 87 GLY A CA 1
ATOM 658 C C . GLY A 1 87 ? 22.834 2.682 2.919 1.00 48.00 87 GLY A C 1
ATOM 659 O O . GLY A 1 87 ? 23.636 2.061 2.225 1.00 48.00 87 GLY A O 1
ATOM 660 N N . ASP A 1 88 ? 23.213 3.646 3.760 1.00 48.44 88 ASP A N 1
ATOM 661 C CA . ASP A 1 88 ? 24.574 3.725 4.296 1.00 48.44 88 ASP A CA 1
ATOM 662 C C . ASP A 1 88 ? 24.747 2.524 5.240 1.00 48.44 88 ASP A C 1
ATOM 664 O O . ASP A 1 88 ? 24.522 2.593 6.447 1.00 48.44 88 ASP A O 1
ATOM 668 N N . HIS A 1 89 ? 25.078 1.366 4.672 1.00 47.84 89 HIS A N 1
ATOM 669 C CA . HIS A 1 89 ? 25.695 0.291 5.433 1.00 47.84 89 HIS A CA 1
ATOM 670 C C . HIS A 1 89 ? 27.189 0.620 5.539 1.00 47.84 89 HIS A C 1
ATOM 672 O O . HIS A 1 89 ? 27.908 0.409 4.559 1.00 47.84 89 HIS A O 1
ATOM 678 N N . PRO A 1 90 ? 27.706 1.107 6.686 1.00 47.25 90 PRO A N 1
ATOM 679 C CA . PRO A 1 90 ? 29.124 0.959 6.950 1.00 47.25 90 PRO A CA 1
ATOM 680 C C . PRO A 1 90 ? 29.391 -0.548 7.061 1.00 47.25 90 PRO A C 1
ATOM 682 O O . PRO A 1 90 ? 28.904 -1.208 7.980 1.00 47.25 90 PRO A O 1
ATOM 685 N N . THR A 1 91 ? 30.083 -1.095 6.063 1.00 54.78 91 THR A N 1
ATOM 686 C CA . THR A 1 91 ? 30.716 -2.421 6.128 1.00 54.78 91 THR A CA 1
ATOM 687 C C . THR A 1 91 ? 31.752 -2.479 7.236 1.00 54.78 91 THR A C 1
ATOM 689 O O . THR A 1 91 ? 32.495 -1.476 7.361 1.00 54.78 91 THR A O 1
#

Foldseek 3Di:
DDPPPLDQDPVLVVVVVVCVVVVWDKDAQDWDAFPVRDIQTASMFGCPDAWVRTEGEHQDCVSDVVCVVRCVVVTYHYDHDDDCVPPPDPD

Secondary structure (DSSP, 8-state):
------PPPHHHHHHHHHHHHHT--EESSEEEE-TTS-EEEESEEEEEEEETTEEEEES-GGGTGGGHHHHHHTTEEEEE---GGG-----

Mean predicted aligned error: 6.44 Å

Solvent-accessible surface area (backbone atoms only — not comparable to full-atom values): 5352 Å² total; per-residue (Å²): 133,85,77,78,73,73,70,44,43,75,67,14,51,52,49,51,56,50,22,68,75,70,74,49,59,71,41,58,47,25,76,47,75,45,98,88,70,52,70,44,80,25,29,21,30,34,50,87,36,78,27,86,66,6,19,36,33,28,69,60,53,81,73,43,66,87,42,46,66,60,43,44,74,74,24,32,32,71,48,75,48,77,68,76,88,73,63,81,68,87,125

pLDDT: mean 87.27, std 16.92, range [35.22, 98.06]